Protein AF-A0A9E2NLQ5-F1 (afdb_monomer_lite)

Secondary structure (DSSP, 8-state):
-HHHHHHHHHHTT-SEEEEESSSSSSEEEEE--GGGHHHHHHHHHHHHHHHHSS-----------------

InterPro domains:
  IPR013750 GHMP kinase, C-terminal domain [PF08544] (1-49)
  IPR036554 GHMP kinase, C-terminal domain superfamily [G3DSA:3.30.70.890] (1-68)
  IPR036554 GHMP kinase, C-terminal domain superfamily [SSF55060] (1-67)

Sequence (71 aa):
ELDTLVETALEEGAIGARMTGAGFGGCAIALVKSTLVDSLIEKVSARYKEVIGYDASFYKATVGNGPTQLF

Radius of gyration: 13.81 Å; chains: 1; bounding box: 41×30×32 Å

pLDDT: mean 95.4, std 3.26, range [82.06, 98.19]

Foldseek 3Di:
DQCLLQVLLVVQAFPHKDDDDDDPDDDIDTHHDPVSVVVSQVRSQVSCCVVPVDGDDDDDDDDDDDDDDDD

Organism: NCBI:txid2838521

Structure (mmCIF, N/CA/C/O backbone):
data_AF-A0A9E2NLQ5-F1
#
_entry.id   AF-A0A9E2NLQ5-F1
#
loop_
_atom_site.group_PDB
_atom_site.id
_atom_site.type_symbol
_atom_site.label_atom_id
_atom_site.label_alt_id
_atom_site.label_comp_id
_atom_site.label_asym_id
_atom_site.label_entity_id
_atom_site.label_seq_id
_atom_site.pdbx_PDB_ins_code
_atom_site.Cartn_x
_atom_site.Cartn_y
_atom_site.Cartn_z
_atom_site.occupancy
_atom_site.B_iso_or_equiv
_atom_site.auth_seq_id
_atom_site.auth_comp_id
_atom_site.auth_asym_id
_atom_site.auth_atom_id
_atom_site.pdbx_PDB_model_num
ATOM 1 N N . GLU A 1 1 ? -5.047 -9.917 4.050 1.00 91.94 1 GLU A N 1
ATOM 2 C CA . GLU A 1 1 ? -3.802 -9.122 3.916 1.00 91.94 1 GLU A CA 1
ATOM 3 C C . GLU A 1 1 ? -3.944 -8.027 2.868 1.00 91.94 1 GLU A C 1
ATOM 5 O O . GLU A 1 1 ? -4.050 -6.867 3.240 1.00 91.94 1 GLU A O 1
ATOM 10 N N . LEU A 1 2 ? -3.979 -8.372 1.573 1.00 95.06 2 LEU A N 1
ATOM 11 C CA . LEU A 1 2 ? -4.020 -7.386 0.484 1.00 95.06 2 LEU A CA 1
ATOM 12 C C . LEU A 1 2 ? -5.273 -6.506 0.511 1.00 95.06 2 LEU A C 1
ATOM 14 O O . LEU A 1 2 ? -5.146 -5.296 0.353 1.00 95.06 2 LEU A O 1
ATOM 18 N N . ASP A 1 3 ? -6.445 -7.093 0.757 1.00 95.94 3 ASP A N 1
ATOM 19 C CA . ASP A 1 3 ? -7.694 -6.328 0.844 1.00 95.94 3 ASP A CA 1
ATOM 20 C C . ASP A 1 3 ? -7.625 -5.312 1.987 1.00 95.94 3 ASP A C 1
ATOM 22 O O . ASP A 1 3 ? -7.889 -4.136 1.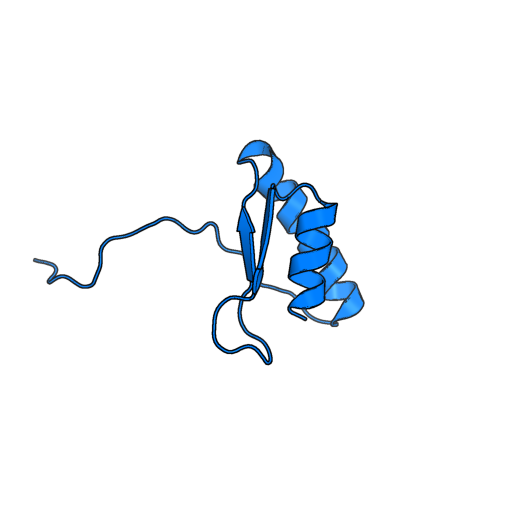777 1.00 95.94 3 ASP A O 1
ATOM 26 N N . THR A 1 4 ? -7.104 -5.717 3.151 1.00 96.81 4 THR A N 1
ATOM 27 C CA . THR A 1 4 ? -6.864 -4.818 4.290 1.00 96.81 4 THR A CA 1
ATOM 28 C C . THR A 1 4 ? -5.957 -3.644 3.916 1.00 96.81 4 THR A C 1
ATOM 30 O O . THR A 1 4 ? -6.249 -2.514 4.296 1.00 96.81 4 THR A O 1
ATOM 33 N N . LEU A 1 5 ? -4.877 -3.873 3.158 1.00 97.44 5 LEU A N 1
ATOM 34 C CA . LEU A 1 5 ? -4.005 -2.786 2.691 1.00 97.44 5 LEU A CA 1
ATOM 35 C C . LEU A 1 5 ? -4.737 -1.837 1.737 1.00 97.44 5 LEU A C 1
ATOM 37 O O . LEU A 1 5 ? -4.586 -0.623 1.848 1.00 97.44 5 LEU A O 1
ATOM 41 N N . VAL A 1 6 ? -5.500 -2.384 0.789 1.00 97.6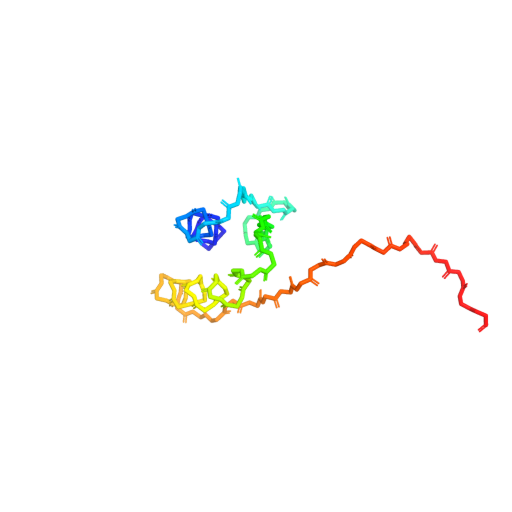2 6 VAL A N 1
ATOM 42 C CA . VAL A 1 6 ? -6.189 -1.608 -0.248 1.00 97.62 6 VAL A CA 1
ATOM 43 C C . VAL A 1 6 ? -7.333 -0.793 0.346 1.00 97.62 6 VAL A C 1
ATOM 45 O O . VAL A 1 6 ? -7.390 0.412 0.120 1.00 97.62 6 VAL A O 1
ATOM 48 N N . GLU A 1 7 ? -8.212 -1.428 1.116 1.00 97.94 7 GLU A N 1
ATOM 49 C CA . GLU A 1 7 ? -9.378 -0.791 1.731 1.00 97.94 7 GLU A CA 1
ATOM 50 C C . GLU A 1 7 ? -8.946 0.304 2.705 1.00 97.94 7 GLU A C 1
ATOM 52 O O . GLU A 1 7 ? -9.358 1.452 2.549 1.00 97.94 7 GLU A O 1
ATOM 57 N N . THR A 1 8 ? -8.018 -0.002 3.619 1.00 97.75 8 THR A N 1
ATOM 58 C CA . THR A 1 8 ? -7.541 0.996 4.590 1.00 97.75 8 THR A CA 1
ATOM 59 C C . THR A 1 8 ? -6.855 2.168 3.887 1.00 97.75 8 THR A C 1
ATOM 61 O O . THR A 1 8 ? -7.060 3.318 4.255 1.00 97.75 8 THR A O 1
ATOM 64 N N . ALA A 1 9 ? -6.059 1.926 2.838 1.00 97.69 9 ALA A N 1
ATOM 65 C CA . ALA A 1 9 ? -5.432 3.023 2.102 1.00 97.69 9 ALA A CA 1
ATOM 66 C C . ALA A 1 9 ? -6.471 3.957 1.455 1.00 97.69 9 ALA A C 1
ATOM 68 O O . ALA A 1 9 ? -6.276 5.173 1.455 1.00 97.69 9 ALA A O 1
ATOM 69 N N . LEU A 1 10 ? -7.565 3.409 0.913 1.00 98.00 10 LEU A N 1
ATOM 70 C CA . LEU A 1 10 ? -8.661 4.195 0.338 1.00 98.00 10 LEU A CA 1
ATOM 71 C C . LEU A 1 10 ? -9.398 5.010 1.408 1.00 98.00 10 LEU A C 1
ATOM 73 O O . LEU A 1 10 ? -9.655 6.195 1.194 1.00 98.00 10 LEU A O 1
ATOM 77 N N . GLU A 1 11 ? -9.687 4.406 2.560 1.00 97.56 11 GLU A N 1
ATOM 78 C CA . GLU A 1 11 ? -10.309 5.085 3.705 1.00 97.56 11 GLU A CA 1
ATOM 79 C C . GLU A 1 11 ? -9.439 6.237 4.230 1.00 97.56 11 GLU A C 1
ATOM 81 O O . GLU A 1 11 ? -9.950 7.305 4.566 1.00 97.56 11 GLU A O 1
ATOM 86 N N . GLU A 1 12 ? -8.115 6.067 4.207 1.00 96.88 12 GLU A N 1
ATOM 87 C CA . GLU A 1 12 ? -7.141 7.056 4.682 1.00 96.88 12 GLU A CA 1
ATOM 88 C C . GLU A 1 12 ? -6.724 8.098 3.632 1.00 96.88 12 GLU A C 1
ATOM 90 O O . GLU A 1 12 ? -5.764 8.853 3.816 1.00 96.88 12 GLU A O 1
ATOM 95 N N . GLY A 1 13 ? -7.472 8.196 2.532 1.00 95.31 13 GLY A N 1
ATOM 96 C CA . GLY A 1 13 ? -7.338 9.288 1.570 1.00 95.31 13 GLY A CA 1
ATOM 97 C C . GLY A 1 13 ? -6.360 9.024 0.428 1.00 95.31 13 GLY A C 1
ATOM 98 O O . GLY A 1 13 ? -5.911 9.975 -0.227 1.00 95.31 13 GLY A O 1
ATOM 99 N N . ALA A 1 14 ? -6.038 7.758 0.140 1.00 97.50 14 ALA A N 1
ATOM 100 C CA . ALA A 1 14 ? -5.471 7.412 -1.156 1.00 97.50 14 ALA A CA 1
ATOM 101 C C . ALA A 1 14 ? -6.467 7.760 -2.275 1.00 97.50 14 ALA A C 1
ATOM 103 O O . ALA A 1 14 ? -7.663 7.503 -2.194 1.00 97.50 14 ALA A O 1
ATOM 104 N N . ILE A 1 15 ? -5.946 8.319 -3.364 1.00 97.75 15 ILE A N 1
ATOM 105 C CA . ILE A 1 15 ? -6.682 8.602 -4.602 1.00 97.75 15 ILE A CA 1
ATOM 106 C C . ILE A 1 15 ? -7.144 7.290 -5.252 1.00 97.75 15 ILE A C 1
ATOM 108 O O . ILE A 1 15 ? -8.184 7.236 -5.902 1.00 97.75 15 ILE A O 1
ATOM 112 N N . GLY A 1 16 ? -6.354 6.232 -5.083 1.00 97.69 16 GLY A N 1
ATOM 113 C CA . GLY A 1 16 ? -6.675 4.886 -5.526 1.00 97.69 16 GLY A CA 1
ATOM 114 C C . GLY A 1 16 ? -5.661 3.887 -4.985 1.00 97.69 16 GLY A C 1
ATOM 115 O O . GLY A 1 16 ? -4.502 4.241 -4.762 1.00 97.69 16 GLY A O 1
ATOM 116 N N . ALA A 1 17 ? -6.084 2.640 -4.803 1.00 97.56 17 ALA A N 1
ATOM 117 C CA . ALA A 1 17 ? -5.220 1.546 -4.388 1.00 97.56 17 ALA A CA 1
ATOM 118 C C . ALA A 1 17 ? -5.636 0.235 -5.065 1.00 97.56 17 ALA A C 1
ATOM 120 O O . ALA A 1 17 ? -6.802 0.045 -5.409 1.00 97.56 17 ALA A O 1
ATOM 121 N N . ARG A 1 18 ? -4.675 -0.665 -5.289 1.00 97.31 18 ARG A N 1
ATOM 122 C CA . ARG A 1 18 ? -4.927 -2.030 -5.777 1.00 97.31 18 ARG A CA 1
ATOM 123 C C . ARG A 1 18 ? -3.794 -2.976 -5.406 1.00 97.31 18 ARG A C 1
ATOM 125 O O . ARG A 1 18 ? -2.653 -2.550 -5.233 1.00 97.31 18 ARG A O 1
ATOM 132 N N . MET A 1 19 ? -4.079 -4.275 -5.399 1.00 95.31 19 MET A N 1
ATOM 133 C CA . MET A 1 19 ? -3.032 -5.297 -5.358 1.00 95.31 19 MET A CA 1
ATOM 134 C C . MET A 1 19 ? -2.155 -5.277 -6.624 1.00 95.31 19 MET A C 1
ATOM 136 O O . MET A 1 19 ? -2.609 -4.933 -7.723 1.00 95.31 19 MET A O 1
ATOM 140 N N . THR A 1 20 ? -0.897 -5.685 -6.495 1.00 93.38 20 THR A N 1
ATOM 141 C CA . THR A 1 20 ? 0.029 -5.873 -7.619 1.00 93.38 20 THR A CA 1
ATOM 142 C C . THR A 1 20 ? 0.693 -7.251 -7.553 1.00 93.38 20 THR A C 1
ATOM 144 O O . THR A 1 20 ? 0.918 -7.787 -6.471 1.00 93.38 20 THR A O 1
ATOM 147 N N . GLY A 1 21 ? 0.987 -7.844 -8.713 1.00 87.62 21 GLY A N 1
ATOM 148 C CA . GLY A 1 21 ? 1.476 -9.223 -8.825 1.00 87.62 21 GLY A CA 1
ATOM 149 C C . GLY A 1 21 ? 0.358 -10.269 -8.932 1.00 87.62 21 GLY A C 1
ATOM 150 O O . GLY A 1 21 ? -0.765 -9.952 -9.322 1.00 87.62 21 GLY A O 1
ATOM 151 N N . ALA A 1 22 ? 0.690 -11.526 -8.625 1.00 87.88 22 ALA A N 1
ATOM 152 C CA . ALA A 1 22 ? -0.181 -12.689 -8.835 1.00 87.88 22 ALA A CA 1
ATOM 153 C C . ALA A 1 22 ? -1.270 -12.884 -7.758 1.00 87.88 22 ALA A C 1
ATOM 155 O O . ALA A 1 22 ? -2.217 -13.632 -7.986 1.00 87.88 22 ALA A O 1
ATOM 156 N N . GLY A 1 23 ? -1.151 -12.218 -6.605 1.00 86.88 23 GLY A N 1
ATOM 157 C CA . GLY A 1 23 ? -2.045 -12.405 -5.457 1.00 86.88 23 GLY A CA 1
ATOM 158 C C . GLY A 1 23 ? -1.584 -13.494 -4.489 1.00 86.88 23 GLY A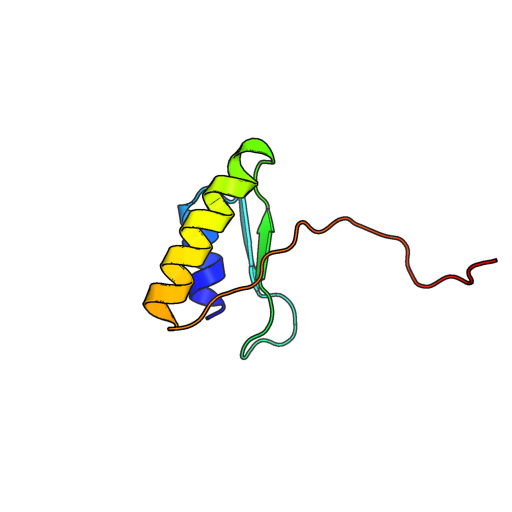 C 1
ATOM 159 O O . GLY A 1 23 ? -0.435 -13.925 -4.546 1.00 86.88 23 GLY A O 1
ATOM 160 N N . PHE A 1 24 ? -2.491 -13.908 -3.591 1.00 87.12 24 PHE A N 1
ATOM 161 C CA . PHE A 1 24 ? -2.218 -14.822 -2.464 1.00 87.12 24 PHE A CA 1
ATOM 162 C C . PHE A 1 24 ? -1.146 -14.302 -1.487 1.00 87.12 24 PHE A C 1
ATOM 164 O O . PHE A 1 24 ? -0.388 -15.074 -0.908 1.00 87.12 24 PHE A O 1
ATOM 171 N N . GLY A 1 25 ? -1.086 -12.976 -1.334 1.00 87.00 25 GLY A N 1
ATOM 172 C CA . GLY A 1 25 ? -0.045 -12.253 -0.603 1.00 87.00 25 GLY A CA 1
ATOM 173 C C . GLY A 1 25 ? 0.702 -11.276 -1.516 1.00 87.00 25 GLY A C 1
ATOM 174 O O . GLY A 1 25 ? 0.263 -10.982 -2.629 1.00 87.00 25 GLY A O 1
ATOM 175 N N . GLY A 1 26 ? 1.842 -10.766 -1.052 1.00 92.25 26 GLY A N 1
ATOM 176 C CA . GLY A 1 26 ? 2.687 -9.853 -1.823 1.00 92.25 26 GLY A CA 1
ATOM 177 C C . GLY A 1 26 ? 2.404 -8.383 -1.525 1.00 92.25 26 GLY A C 1
ATOM 178 O O . GLY A 1 26 ? 2.340 -7.987 -0.365 1.00 92.25 26 GLY A O 1
ATOM 179 N N . CYS A 1 27 ? 2.281 -7.566 -2.574 1.00 94.75 27 CYS A N 1
ATOM 180 C CA . CYS A 1 27 ? 2.273 -6.109 -2.446 1.00 94.75 27 CYS A CA 1
ATOM 181 C C . CYS A 1 27 ? 0.965 -5.479 -2.937 1.00 94.75 27 CYS A C 1
ATOM 183 O O . CYS A 1 27 ? 0.330 -5.946 -3.886 1.00 94.75 27 CYS A O 1
ATOM 185 N N . ALA A 1 28 ? 0.622 -4.338 -2.346 1.00 96.31 28 ALA A N 1
ATOM 186 C CA . ALA A 1 28 ? -0.363 -3.404 -2.873 1.00 96.31 28 ALA A CA 1
ATOM 187 C C . ALA A 1 28 ? 0.322 -2.086 -3.257 1.00 96.31 28 ALA A C 1
ATOM 189 O O . ALA A 1 28 ? 1.379 -1.742 -2.729 1.00 96.31 28 ALA A O 1
ATOM 190 N N . ILE A 1 29 ? -0.282 -1.356 -4.191 1.00 96.88 29 ILE A N 1
ATOM 191 C CA . ILE A 1 29 ? 0.127 -0.002 -4.569 1.00 96.88 29 ILE A CA 1
ATOM 192 C C . ILE A 1 29 ? -1.002 0.968 -4.241 1.00 96.88 29 ILE A C 1
ATOM 194 O O . ILE A 1 29 ? -2.168 0.6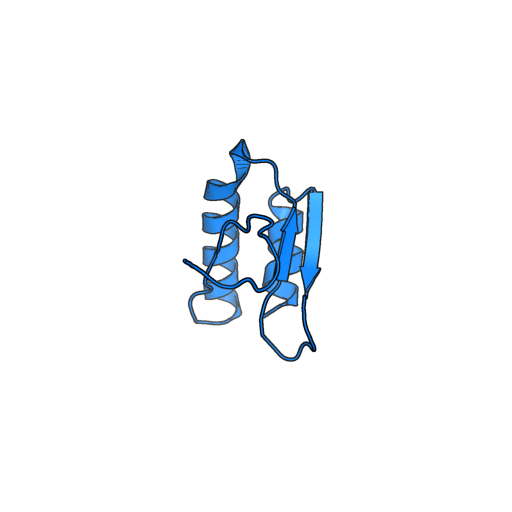62 -4.488 1.00 96.88 29 ILE A O 1
ATOM 198 N N . ALA A 1 30 ? -0.648 2.138 -3.714 1.00 97.62 30 ALA A N 1
ATOM 199 C CA . ALA A 1 30 ? -1.578 3.219 -3.423 1.00 97.62 30 ALA A CA 1
ATOM 200 C C . ALA A 1 30 ? -1.028 4.544 -3.962 1.00 97.62 30 ALA A C 1
ATOM 202 O O . ALA A 1 30 ? 0.152 4.861 -3.800 1.00 97.62 30 ALA A O 1
ATOM 203 N N . LEU A 1 31 ? -1.894 5.318 -4.610 1.00 97.44 31 LEU A N 1
ATOM 204 C CA . LEU A 1 31 ? -1.614 6.680 -5.043 1.00 97.44 31 LEU A CA 1
ATOM 205 C C . LEU A 1 31 ? -2.123 7.634 -3.971 1.00 97.44 31 LEU A C 1
ATOM 207 O O . LEU A 1 31 ? -3.318 7.689 -3.712 1.00 97.44 31 LEU A O 1
ATOM 211 N N . VAL A 1 32 ? -1.233 8.406 -3.361 1.00 96.56 32 VAL A N 1
ATOM 212 C CA . VAL A 1 32 ? -1.562 9.312 -2.256 1.00 96.56 32 VAL A CA 1
ATOM 213 C C . VAL A 1 32 ? -0.877 10.659 -2.466 1.00 96.56 32 VAL A C 1
ATOM 215 O O . VAL A 1 32 ? 0.187 10.745 -3.083 1.00 96.56 32 VAL A O 1
ATOM 218 N N . LYS A 1 33 ? -1.485 11.737 -1.960 1.00 96.69 33 LYS A N 1
ATOM 219 C CA . LYS A 1 33 ? -0.827 13.048 -1.923 1.00 96.69 33 LYS A CA 1
ATOM 220 C C . LYS A 1 33 ? 0.421 12.967 -1.046 1.00 96.69 33 LYS A C 1
ATOM 222 O O . LYS A 1 33 ? 0.375 12.416 0.048 1.00 96.69 33 LYS A O 1
ATOM 227 N N . SER A 1 34 ? 1.517 13.577 -1.491 1.00 95.00 34 SER A N 1
ATOM 228 C CA . SER A 1 34 ? 2.805 13.553 -0.780 1.00 95.00 34 SER A CA 1
ATOM 229 C C . SER A 1 34 ? 2.708 14.018 0.676 1.00 95.00 34 SER A C 1
ATOM 231 O O . SER A 1 34 ? 3.390 13.472 1.532 1.00 95.00 34 SER A O 1
ATOM 233 N N . THR A 1 35 ? 1.829 14.978 0.961 1.00 96.50 35 THR A N 1
ATOM 234 C CA . THR A 1 35 ? 1.580 15.519 2.306 1.00 96.50 35 THR A CA 1
ATOM 235 C C . THR A 1 35 ? 0.881 14.546 3.257 1.00 96.50 35 THR A C 1
ATOM 237 O O . THR A 1 35 ? 0.818 14.823 4.446 1.00 96.50 35 THR A O 1
ATOM 240 N N . LEU A 1 36 ? 0.312 13.450 2.748 1.00 95.75 36 LEU A N 1
ATOM 241 C CA . LEU A 1 36 ? -0.445 12.467 3.529 1.00 95.75 36 LEU A CA 1
ATOM 242 C C . LEU A 1 36 ? 0.291 11.128 3.674 1.00 95.75 36 LEU A C 1
ATOM 244 O O . LEU A 1 36 ? -0.228 10.235 4.332 1.00 95.75 36 LEU A O 1
ATOM 248 N N . VAL A 1 37 ? 1.480 10.978 3.077 1.00 95.56 37 VAL A N 1
ATOM 249 C CA . VAL A 1 37 ? 2.214 9.699 3.037 1.00 95.56 37 VAL A CA 1
ATOM 250 C C . VAL A 1 37 ? 2.466 9.147 4.438 1.00 95.56 37 VAL A C 1
ATOM 252 O O . VAL A 1 37 ? 2.114 8.001 4.696 1.00 95.56 37 VAL A O 1
ATOM 255 N N . ASP A 1 38 ? 3.022 9.953 5.342 1.00 96.50 38 ASP A N 1
ATOM 256 C CA . ASP A 1 38 ? 3.417 9.473 6.671 1.00 96.50 38 ASP A CA 1
ATOM 257 C C . ASP A 1 38 ? 2.198 9.068 7.510 1.00 96.50 38 ASP A C 1
ATOM 259 O O . ASP A 1 38 ? 2.178 7.990 8.101 1.00 96.50 38 ASP A O 1
ATOM 263 N N . SER A 1 39 ? 1.141 9.889 7.484 1.00 97.12 39 SER A N 1
ATOM 264 C CA . SER A 1 39 ? -0.111 9.591 8.190 1.00 97.12 39 SER A CA 1
ATOM 265 C C . SER A 1 39 ? -0.808 8.351 7.627 1.00 97.12 39 SER A C 1
ATOM 267 O O . SER A 1 39 ? -1.338 7.546 8.391 1.00 97.12 39 SER A O 1
ATOM 269 N N . LEU A 1 40 ? -0.783 8.164 6.305 1.00 96.75 40 LEU A N 1
ATOM 270 C CA . LEU A 1 40 ? -1.340 6.971 5.678 1.00 96.75 40 LEU A CA 1
ATOM 271 C C . LEU A 1 40 ? -0.550 5.719 6.081 1.00 96.75 40 LEU A C 1
ATOM 273 O O . LEU A 1 40 ? -1.160 4.713 6.429 1.00 96.75 40 LEU A O 1
ATOM 277 N N . ILE A 1 41 ? 0.788 5.771 6.083 1.00 97.25 41 ILE A N 1
ATOM 278 C CA . ILE A 1 41 ? 1.629 4.640 6.508 1.00 97.25 41 ILE A CA 1
ATOM 279 C C . ILE A 1 41 ? 1.333 4.261 7.960 1.00 97.25 41 ILE A C 1
ATOM 281 O O . ILE A 1 41 ? 1.149 3.081 8.245 1.00 97.25 41 ILE A O 1
ATOM 285 N N . GLU A 1 42 ? 1.252 5.237 8.866 1.00 97.94 42 GLU A N 1
ATOM 286 C CA . GLU A 1 42 ? 0.956 4.995 10.282 1.00 97.94 42 GLU A CA 1
ATOM 287 C C . GLU A 1 42 ? -0.365 4.235 10.461 1.00 97.94 42 GLU A C 1
ATOM 289 O O . GLU A 1 42 ? -0.406 3.179 11.098 1.00 97.94 42 GLU A O 1
ATOM 294 N N . LYS A 1 43 ? -1.438 4.736 9.847 1.00 98.00 43 LYS A N 1
ATOM 295 C CA . LYS A 1 43 ? -2.782 4.182 10.019 1.00 98.00 43 LYS A CA 1
ATOM 296 C C . LYS A 1 43 ? -2.964 2.840 9.323 1.00 98.00 43 LYS A C 1
ATOM 298 O O . LYS A 1 43 ? -3.504 1.911 9.921 1.00 98.00 43 LYS A O 1
ATOM 303 N N . VAL A 1 44 ? -2.460 2.703 8.094 1.00 97.81 44 VAL A N 1
ATOM 304 C CA . VAL A 1 44 ? -2.506 1.428 7.366 1.00 97.81 44 VAL A CA 1
ATOM 305 C C . VAL A 1 44 ? -1.670 0.375 8.089 1.00 97.81 44 VAL A C 1
ATOM 307 O O . VAL A 1 44 ? -2.116 -0.761 8.211 1.00 97.81 44 VAL A O 1
ATOM 310 N N . SER A 1 45 ? -0.500 0.736 8.625 1.00 97.50 45 SER A N 1
ATOM 311 C CA . SER A 1 45 ? 0.334 -0.178 9.414 1.00 97.50 45 SER A CA 1
ATOM 312 C C . SER A 1 45 ? -0.379 -0.647 10.685 1.00 97.50 45 SER A C 1
ATOM 314 O O . SER A 1 45 ? -0.459 -1.850 10.940 1.00 97.50 45 SER A O 1
ATOM 316 N N . ALA A 1 46 ? -0.965 0.285 11.445 1.00 98.12 46 ALA A N 1
ATOM 317 C CA . ALA A 1 46 ? -1.709 -0.033 12.660 1.00 98.12 46 ALA A CA 1
ATOM 318 C C . ALA A 1 46 ? -2.887 -0.976 12.374 1.00 98.12 46 ALA A C 1
ATOM 320 O O . ALA A 1 46 ? -3.014 -2.023 13.015 1.00 98.12 46 ALA A O 1
ATOM 321 N N . ARG A 1 47 ? -3.702 -0.652 11.363 1.00 98.12 47 ARG A N 1
ATOM 322 C CA . ARG A 1 47 ? -4.850 -1.471 10.963 1.00 98.12 47 ARG A CA 1
ATOM 323 C C . ARG A 1 47 ? -4.427 -2.837 10.431 1.00 98.12 47 ARG A C 1
ATOM 325 O O . ARG A 1 47 ? -5.042 -3.847 10.762 1.00 98.12 47 ARG A O 1
ATOM 332 N N . TYR A 1 48 ? -3.364 -2.890 9.631 1.00 98.06 48 TYR A N 1
ATOM 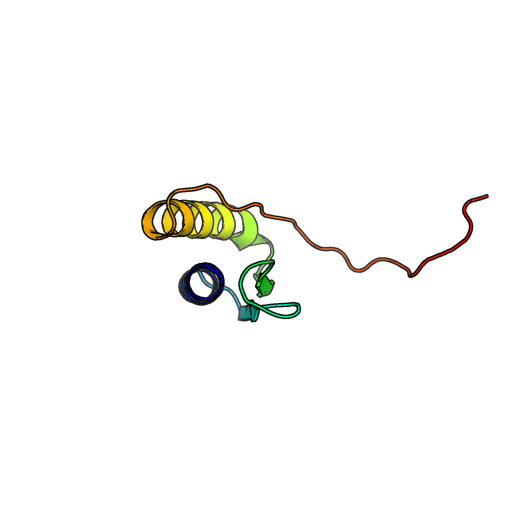333 C CA . TYR A 1 48 ? -2.839 -4.148 9.114 1.00 98.06 48 TYR A CA 1
ATOM 334 C C . TYR A 1 48 ? -2.383 -5.064 10.251 1.00 98.06 48 TYR A C 1
ATOM 336 O O . TYR A 1 48 ? -2.785 -6.225 10.296 1.00 98.06 48 TYR A O 1
ATOM 344 N N . LYS A 1 49 ? -1.605 -4.540 11.205 1.00 98.12 49 LYS A N 1
ATOM 345 C CA . LYS A 1 49 ? -1.124 -5.312 12.355 1.00 98.12 49 LYS A CA 1
ATOM 346 C C . LYS A 1 49 ? -2.269 -5.833 13.219 1.00 98.12 49 LYS A C 1
ATOM 348 O O . LYS A 1 49 ? -2.208 -6.970 13.671 1.00 98.12 49 LYS A O 1
ATOM 353 N N . GLU A 1 50 ? -3.310 -5.029 13.419 1.00 98.19 50 GLU A N 1
ATOM 354 C CA . GLU A 1 50 ? -4.510 -5.428 14.158 1.00 98.19 50 GLU A CA 1
ATOM 355 C C . GLU A 1 50 ? -5.243 -6.602 13.487 1.00 98.19 50 GLU A C 1
ATOM 357 O O . GLU A 1 50 ? -5.596 -7.570 14.157 1.00 98.19 50 GLU A O 1
ATOM 362 N N . VAL A 1 51 ? -5.467 -6.534 12.171 1.00 97.69 51 VAL A N 1
ATOM 363 C CA . VAL A 1 51 ? -6.260 -7.539 11.438 1.00 97.69 51 VAL A CA 1
ATOM 364 C C . VAL A 1 51 ? -5.458 -8.803 11.136 1.00 97.69 51 VAL A C 1
ATOM 366 O O . VAL A 1 51 ? -6.004 -9.904 11.160 1.00 97.69 51 VAL A O 1
ATOM 369 N N . ILE A 1 52 ? -4.177 -8.650 10.805 1.00 97.00 52 ILE A N 1
ATOM 370 C CA . ILE A 1 52 ? -3.334 -9.725 10.268 1.00 97.00 52 ILE A CA 1
ATOM 371 C C . ILE A 1 52 ? -2.414 -10.324 11.340 1.00 97.00 52 ILE A C 1
ATOM 373 O O . ILE A 1 52 ? -2.101 -11.512 11.285 1.00 97.00 52 ILE A O 1
ATOM 377 N N . GLY A 1 53 ? -1.998 -9.534 12.333 1.00 97.69 53 GLY A N 1
ATOM 378 C CA . GLY A 1 53 ? -1.179 -9.994 13.460 1.00 97.69 53 GLY A CA 1
ATOM 379 C C . GLY A 1 53 ? 0.336 -9.804 13.307 1.00 97.69 53 GLY A C 1
ATOM 380 O O . GLY A 1 53 ? 1.079 -10.175 14.213 1.00 97.69 53 GLY A O 1
ATOM 381 N N . TYR A 1 54 ? 0.815 -9.214 12.207 1.00 96.19 54 TYR A N 1
ATOM 382 C CA . TYR A 1 54 ? 2.226 -8.852 12.004 1.00 96.19 54 TYR A CA 1
ATOM 383 C C . TYR A 1 54 ? 2.380 -7.568 11.189 1.00 96.19 54 TYR A C 1
ATOM 385 O O . TYR A 1 54 ? 1.423 -7.068 10.603 1.00 96.19 54 TYR A O 1
ATOM 393 N N . ASP A 1 55 ? 3.595 -7.021 11.179 1.00 96.88 55 ASP A N 1
ATOM 394 C CA . ASP A 1 55 ? 3.901 -5.735 10.554 1.00 96.88 55 ASP A CA 1
ATOM 395 C C . ASP A 1 55 ? 3.997 -5.836 9.019 1.00 96.88 55 ASP A C 1
ATOM 397 O O . ASP A 1 55 ? 4.593 -6.767 8.472 1.00 96.88 55 ASP A O 1
ATOM 401 N N . ALA A 1 56 ? 3.444 -4.839 8.321 1.00 95.94 56 ALA A N 1
ATOM 402 C CA . ALA A 1 56 ? 3.655 -4.630 6.888 1.00 95.94 56 ALA A CA 1
ATOM 403 C C . ALA A 1 56 ? 4.890 -3.748 6.629 1.00 95.94 56 ALA A C 1
ATOM 405 O O . ALA A 1 56 ? 5.294 -2.945 7.468 1.00 95.94 56 ALA A O 1
ATOM 406 N N . SER A 1 57 ? 5.477 -3.869 5.435 1.00 96.81 57 SER A N 1
ATOM 407 C CA . SER A 1 57 ? 6.570 -3.002 4.973 1.00 96.81 57 SER A CA 1
ATOM 408 C C . SER A 1 57 ? 6.065 -1.985 3.955 1.00 96.81 57 SER A C 1
ATOM 410 O O . SER A 1 57 ? 5.283 -2.326 3.069 1.00 96.81 57 SER A O 1
ATOM 412 N N . PHE A 1 58 ? 6.547 -0.746 4.053 1.00 96.25 58 PHE A N 1
ATOM 413 C CA . PHE A 1 58 ? 6.116 0.363 3.204 1.00 96.25 58 PHE A CA 1
ATOM 414 C C . PHE A 1 58 ? 7.308 0.993 2.490 1.00 96.25 58 PHE A C 1
ATOM 416 O O . PHE A 1 58 ? 8.356 1.229 3.090 1.00 96.25 58 PHE A O 1
ATOM 423 N N . TYR A 1 59 ? 7.129 1.301 1.206 1.00 94.75 59 TYR A N 1
ATOM 424 C CA . TYR A 1 59 ? 8.167 1.884 0.362 1.00 94.75 59 TYR A CA 1
ATOM 425 C C . TYR A 1 59 ? 7.586 3.020 -0.471 1.00 94.75 59 TYR A C 1
ATOM 427 O O . TYR A 1 59 ? 6.556 2.862 -1.130 1.00 94.75 59 TYR A O 1
ATOM 435 N N . LYS A 1 60 ? 8.281 4.159 -0.506 1.00 93.81 60 LYS A N 1
ATOM 436 C CA . LYS A 1 60 ? 7.992 5.209 -1.482 1.00 93.81 60 LYS A CA 1
ATOM 437 C C . LYS A 1 60 ? 8.606 4.808 -2.821 1.00 93.81 60 LYS A C 1
ATOM 439 O O . LYS A 1 60 ? 9.817 4.905 -3.002 1.00 93.81 60 LYS A O 1
ATOM 444 N N . ALA A 1 61 ? 7.772 4.350 -3.747 1.00 92.44 61 ALA A N 1
ATOM 445 C CA . ALA A 1 61 ? 8.227 3.954 -5.072 1.00 92.44 61 ALA A CA 1
ATOM 446 C C . ALA A 1 61 ? 8.598 5.177 -5.928 1.00 92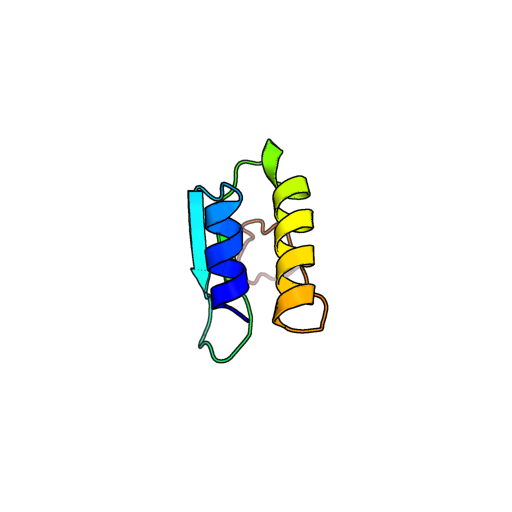.44 61 ALA A C 1
ATOM 448 O O . ALA A 1 61 ? 7.870 6.172 -5.971 1.00 92.44 61 ALA A O 1
ATOM 449 N N . THR A 1 62 ? 9.714 5.078 -6.645 1.00 92.50 62 THR A N 1
ATOM 450 C CA . THR A 1 62 ? 10.102 5.995 -7.720 1.00 92.50 62 THR A CA 1
ATOM 451 C C . THR A 1 62 ? 10.246 5.206 -9.016 1.00 92.50 62 THR A C 1
ATOM 453 O O . THR A 1 62 ? 10.679 4.054 -9.014 1.00 92.50 62 THR A O 1
ATOM 456 N N . VAL A 1 63 ? 9.848 5.808 -10.138 1.00 93.56 63 VAL A N 1
ATOM 457 C CA . VAL A 1 63 ? 10.018 5.184 -11.456 1.00 93.56 63 VAL A CA 1
ATOM 458 C C . VAL A 1 63 ? 11.488 5.299 -11.851 1.00 93.56 63 VAL A C 1
ATOM 460 O O . VAL A 1 63 ? 12.016 6.404 -11.958 1.00 93.56 63 VAL A O 1
ATOM 463 N N . GLY A 1 64 ? 12.144 4.153 -12.024 1.00 93.50 64 GLY A N 1
ATOM 464 C CA . GLY A 1 64 ? 13.540 4.050 -12.446 1.00 93.50 64 GLY A CA 1
ATOM 465 C C . GLY A 1 64 ? 13.690 3.545 -13.881 1.00 93.50 64 GLY A C 1
ATOM 466 O O . GLY A 1 64 ? 12.721 3.134 -14.519 1.00 93.50 64 GLY A O 1
ATOM 467 N N . ASN A 1 65 ? 14.930 3.555 -14.374 1.00 94.81 65 ASN A N 1
ATOM 468 C CA . ASN A 1 65 ? 15.280 2.953 -15.659 1.00 94.81 65 ASN A CA 1
ATOM 469 C C . ASN A 1 65 ? 15.252 1.419 -15.587 1.00 94.81 65 ASN A C 1
ATOM 471 O O . ASN A 1 65 ? 15.418 0.827 -14.519 1.00 94.81 65 ASN A O 1
ATOM 475 N N . GLY A 1 66 ? 15.091 0.785 -16.751 1.00 96.12 66 GLY A N 1
ATOM 476 C CA . GLY A 1 66 ? 15.305 -0.652 -16.900 1.00 96.12 66 GLY A CA 1
ATOM 477 C C . GLY A 1 66 ? 16.780 -1.052 -16.729 1.00 96.12 66 GLY A C 1
ATOM 478 O O . GLY A 1 66 ? 17.646 -0.186 -16.575 1.00 96.12 66 GLY A O 1
ATOM 479 N N . PRO A 1 67 ? 17.081 -2.362 -16.772 1.00 95.31 67 PRO A N 1
ATOM 480 C CA . PRO A 1 67 ? 18.446 -2.864 -16.638 1.00 95.31 67 PRO A CA 1
ATOM 481 C C . PRO A 1 67 ? 19.405 -2.213 -17.645 1.00 95.31 67 PRO A C 1
ATOM 483 O O . PRO A 1 67 ? 19.107 -2.141 -18.836 1.00 95.31 67 PRO A O 1
ATOM 486 N N . THR A 1 68 ? 20.565 -1.764 -17.165 1.00 95.25 68 THR A N 1
ATOM 487 C CA . THR A 1 68 ? 21.648 -1.196 -17.980 1.00 95.25 68 THR A CA 1
ATOM 488 C C . THR A 1 68 ? 23.004 -1.591 -17.395 1.00 95.25 68 THR A C 1
ATOM 490 O O . THR A 1 68 ? 23.095 -1.918 -16.210 1.00 95.25 68 THR A O 1
ATOM 493 N N . GLN A 1 69 ? 24.062 -1.568 -18.206 1.00 94.56 69 GLN A N 1
ATOM 494 C CA . GLN A 1 69 ? 25.427 -1.770 -17.724 1.00 94.56 69 GLN A CA 1
ATOM 495 C C . GLN A 1 69 ? 25.890 -0.517 -16.968 1.00 94.56 69 GLN A C 1
ATOM 497 O O . GLN A 1 69 ? 25.773 0.598 -17.477 1.00 94.56 69 GLN A O 1
ATOM 502 N N . LEU A 1 70 ? 26.405 -0.706 -15.753 1.00 90.75 70 LEU A N 1
ATOM 503 C CA . LEU A 1 70 ? 27.101 0.346 -15.013 1.00 90.75 70 LEU A CA 1
ATOM 504 C C . LEU A 1 70 ? 28.580 0.337 -15.430 1.00 90.75 70 LEU A C 1
ATOM 506 O O . LEU A 1 70 ? 29.132 -0.741 -15.659 1.00 90.75 70 LEU A O 1
ATOM 510 N N . PHE A 1 71 ? 29.156 1.531 -15.607 1.00 82.06 71 PHE A N 1
ATOM 511 C CA . PHE A 1 71 ? 30.523 1.743 -16.104 1.00 82.06 71 PHE A CA 1
ATOM 512 C C . PHE A 1 71 ? 31.591 1.111 -15.210 1.00 82.06 71 PHE A C 1
ATOM 514 O O . PHE A 1 71 ? 31.424 1.169 -13.970 1.00 82.06 71 PHE A O 1
#